Protein AF-A0A975KCA7-F1 (afdb_monomer_lite)

pLDDT: mean 77.38, std 6.98, range [54.72, 87.69]

Radius of gyration: 17.12 Å; chains: 1; bounding box: 36×36×51 Å

Foldseek 3Di:
DQDPVNCVVVVVVVVLVVLVVCLVPDPDDPVVSVVSLVCSQQVVLCVLQVVLVVCVVDPCSVVSNVVSVVSNVVSVVVVVVVVVVVVVVVVVVVD

Structure (mmCIF, N/CA/C/O backbone):
data_AF-A0A975KCA7-F1
#
_entry.id   AF-A0A975KCA7-F1
#
loop_
_atom_site.group_PDB
_atom_site.id
_atom_site.type_symbol
_atom_site.label_atom_id
_atom_site.label_alt_id
_atom_site.label_comp_id
_atom_site.label_asym_id
_atom_site.label_entity_id
_atom_site.label_seq_id
_atom_site.pdbx_PDB_ins_code
_atom_site.Cartn_x
_atom_site.Cartn_y
_atom_site.Cartn_z
_atom_site.occupancy
_atom_site.B_iso_or_equiv
_atom_site.auth_seq_id
_atom_site.auth_comp_id
_atom_site.auth_asym_id
_atom_site.auth_atom_id
_atom_site.pdbx_PDB_model_num
ATOM 1 N N . MET A 1 1 ? 14.393 28.787 -4.207 1.00 54.72 1 MET A N 1
ATOM 2 C CA . MET A 1 1 ? 13.007 28.630 -4.705 1.00 54.72 1 MET A CA 1
ATOM 3 C C . MET A 1 1 ? 12.804 27.157 -5.009 1.00 54.72 1 MET A C 1
ATOM 5 O O . MET A 1 1 ? 13.575 26.609 -5.784 1.00 54.72 1 MET A O 1
ATOM 9 N N . MET A 1 2 ? 11.875 26.494 -4.322 1.00 61.31 2 MET A N 1
ATOM 10 C CA . MET A 1 2 ? 11.619 25.063 -4.514 1.00 61.31 2 MET A CA 1
ATOM 11 C C . MET A 1 2 ? 10.963 24.876 -5.888 1.00 61.31 2 MET A C 1
ATOM 13 O O . MET A 1 2 ? 9.953 25.517 -6.173 1.00 61.31 2 MET A O 1
ATOM 17 N N . SER A 1 3 ? 11.568 24.074 -6.764 1.00 78.25 3 SER A N 1
ATOM 18 C CA . SER A 1 3 ? 11.011 23.792 -8.089 1.00 78.25 3 SER A CA 1
ATOM 19 C C . SER A 1 3 ? 9.660 23.084 -7.957 1.00 78.25 3 SER A C 1
ATOM 21 O O . SER A 1 3 ? 9.440 22.329 -7.010 1.00 78.25 3 SER A O 1
ATOM 23 N N . LEU A 1 4 ? 8.757 23.285 -8.924 1.00 70.81 4 LEU A N 1
ATOM 24 C CA . LEU A 1 4 ? 7.441 22.630 -8.944 1.00 70.81 4 LEU A CA 1
ATOM 25 C C . LEU A 1 4 ? 7.575 21.098 -8.807 1.00 70.81 4 LEU A C 1
ATOM 27 O O . LEU A 1 4 ? 6.841 20.469 -8.051 1.00 70.81 4 LEU A O 1
ATOM 31 N N . SER A 1 5 ? 8.596 20.519 -9.448 1.00 73.31 5 SER A N 1
ATOM 32 C CA . SER A 1 5 ? 8.967 19.104 -9.330 1.00 73.31 5 SER A CA 1
ATOM 33 C C . SER A 1 5 ? 9.401 18.681 -7.925 1.00 73.31 5 SER A C 1
ATOM 35 O O . SER A 1 5 ? 9.154 17.545 -7.536 1.00 73.31 5 SER A O 1
ATOM 37 N N . GLY A 1 6 ? 10.006 19.578 -7.145 1.00 79.06 6 GLY A N 1
ATOM 38 C CA . GLY A 1 6 ? 10.405 19.316 -5.764 1.00 79.06 6 GLY A CA 1
ATOM 39 C C . GLY A 1 6 ? 9.241 19.361 -4.776 1.00 79.06 6 GLY A C 1
ATOM 40 O O . GLY A 1 6 ? 9.325 18.739 -3.724 1.00 79.06 6 GLY A O 1
ATOM 41 N N . VAL A 1 7 ? 8.147 20.055 -5.105 1.00 85.50 7 VAL A N 1
ATOM 42 C CA . VAL A 1 7 ? 6.961 20.190 -4.236 1.00 85.50 7 VAL A CA 1
ATOM 43 C C . VAL A 1 7 ? 5.958 19.050 -4.448 1.00 85.50 7 VAL A C 1
ATOM 45 O O . VAL A 1 7 ? 5.289 18.633 -3.502 1.00 85.50 7 VAL A O 1
ATOM 48 N N . ILE A 1 8 ? 5.879 18.496 -5.663 1.00 82.69 8 ILE A N 1
ATOM 49 C CA . ILE A 1 8 ? 4.942 17.414 -6.016 1.00 82.69 8 ILE A CA 1
ATOM 50 C C . ILE A 1 8 ? 5.048 16.187 -5.084 1.00 82.69 8 ILE A C 1
ATOM 52 O O . ILE A 1 8 ? 4.003 15.741 -4.606 1.00 82.69 8 ILE A O 1
ATOM 56 N N . PRO A 1 9 ? 6.243 15.653 -4.749 1.00 81.00 9 PRO A N 1
ATOM 57 C CA . PRO A 1 9 ? 6.358 14.506 -3.846 1.00 81.00 9 PRO A CA 1
ATOM 58 C C . PRO A 1 9 ? 5.804 14.796 -2.448 1.00 81.00 9 PRO A C 1
ATOM 60 O O . PRO A 1 9 ? 5.142 13.948 -1.853 1.00 81.00 9 PRO A O 1
ATOM 63 N N . TRP A 1 10 ? 6.021 16.012 -1.940 1.00 79.44 10 TRP A N 1
ATOM 64 C CA . TRP A 1 10 ? 5.513 16.434 -0.636 1.00 79.44 10 TRP A CA 1
ATOM 65 C C . TRP A 1 10 ? 3.995 16.562 -0.628 1.00 79.44 10 TRP A C 1
ATOM 67 O O . TRP A 1 10 ? 3.351 16.096 0.309 1.00 79.44 10 TRP A O 1
ATOM 77 N N . LEU A 1 11 ? 3.411 17.128 -1.688 1.00 84.31 11 LEU A N 1
ATOM 78 C CA . LEU A 1 11 ? 1.957 17.185 -1.851 1.00 84.31 11 LEU A CA 1
ATOM 79 C C . LEU A 1 11 ? 1.348 15.785 -1.965 1.00 84.31 11 LEU A C 1
ATOM 81 O O . LEU A 1 11 ? 0.319 15.514 -1.349 1.00 84.31 11 LEU A O 1
ATOM 85 N N . TYR A 1 12 ? 2.002 14.884 -2.699 1.00 76.12 12 TYR A N 1
ATOM 86 C CA . TYR A 1 12 ? 1.579 13.492 -2.831 1.00 76.12 12 TYR A CA 1
ATOM 87 C C . TYR A 1 12 ? 1.594 12.765 -1.476 1.00 76.12 12 TYR A C 1
ATOM 89 O O . TYR A 1 12 ? 0.608 12.129 -1.101 1.00 76.12 12 TYR A O 1
ATOM 97 N N . MET A 1 13 ? 2.667 12.925 -0.694 1.00 77.88 13 MET A N 1
ATOM 98 C CA . MET A 1 13 ? 2.765 12.380 0.666 1.00 77.88 13 MET A CA 1
ATOM 99 C C . MET A 1 13 ? 1.718 12.984 1.607 1.00 77.88 13 MET A C 1
ATOM 101 O O . MET A 1 13 ? 1.037 12.247 2.321 1.00 77.88 13 MET A O 1
ATOM 105 N N . ALA A 1 14 ? 1.530 14.306 1.578 1.00 79.81 14 ALA A N 1
ATOM 106 C CA . ALA A 1 14 ? 0.526 14.987 2.392 1.00 79.81 14 ALA A CA 1
ATOM 107 C C . ALA A 1 14 ? -0.893 14.495 2.070 1.00 79.81 14 ALA A C 1
ATOM 109 O O . ALA A 1 14 ? -1.664 14.212 2.986 1.00 79.81 14 ALA A O 1
ATOM 110 N N . ALA A 1 15 ? -1.224 14.314 0.788 1.00 78.50 15 ALA A N 1
ATOM 111 C CA . ALA A 1 15 ? -2.509 13.766 0.369 1.00 78.50 15 ALA A CA 1
ATOM 112 C C . ALA A 1 15 ? -2.725 12.346 0.917 1.00 78.50 15 ALA A C 1
ATOM 114 O O . ALA A 1 15 ? -3.778 12.070 1.491 1.00 78.50 15 ALA A O 1
ATOM 115 N N . TYR A 1 16 ? -1.719 11.469 0.825 1.00 74.94 16 TYR A N 1
ATOM 116 C CA . TYR A 1 16 ? -1.793 10.115 1.388 1.00 74.94 16 TYR A CA 1
ATOM 117 C C . TYR A 1 16 ? -1.994 10.118 2.909 1.00 74.94 16 TYR A C 1
ATOM 119 O O . TYR A 1 16 ? -2.820 9.358 3.419 1.00 74.94 16 TYR A O 1
ATOM 127 N N . ILE A 1 17 ? -1.309 11.006 3.635 1.00 76.81 17 ILE A N 1
ATOM 128 C CA . ILE A 1 17 ? -1.472 11.163 5.088 1.00 76.81 17 ILE A CA 1
ATOM 129 C C . ILE A 1 17 ? -2.886 11.646 5.427 1.00 76.81 17 ILE A C 1
ATOM 131 O O . ILE A 1 17 ? -3.539 11.073 6.300 1.00 76.81 17 ILE A O 1
ATOM 135 N N . ILE A 1 18 ? -3.391 12.659 4.716 1.00 78.00 18 ILE A N 1
ATOM 136 C CA . ILE A 1 18 ? -4.742 13.199 4.923 1.00 78.00 18 ILE A CA 1
ATOM 137 C C . ILE A 1 18 ? -5.796 12.119 4.656 1.00 78.00 18 ILE A C 1
ATOM 139 O O . ILE A 1 18 ? -6.731 11.972 5.446 1.00 78.00 18 ILE A O 1
ATOM 143 N N . ILE A 1 19 ? -5.637 11.330 3.588 1.00 71.25 19 ILE A N 1
ATOM 144 C CA . ILE A 1 19 ? -6.543 10.228 3.234 1.00 71.25 19 ILE A CA 1
ATOM 145 C C . ILE A 1 19 ? -6.509 9.133 4.309 1.00 71.25 19 ILE A C 1
ATOM 147 O O . ILE A 1 19 ? -7.568 8.713 4.784 1.00 71.25 19 ILE A O 1
ATOM 151 N N . GLY A 1 20 ? -5.318 8.717 4.751 1.00 66.62 20 GLY A N 1
ATOM 152 C CA . GLY A 1 20 ? -5.147 7.717 5.810 1.00 66.62 20 GLY A CA 1
ATOM 153 C C . GLY A 1 20 ? -5.732 8.166 7.154 1.00 66.62 20 GLY A C 1
ATOM 154 O O . GLY A 1 20 ? -6.420 7.400 7.833 1.00 66.62 20 GLY A O 1
ATOM 155 N N . TRP A 1 21 ? -5.554 9.440 7.509 1.00 68.25 21 TRP A N 1
ATOM 156 C CA . TRP A 1 21 ? -6.163 10.045 8.695 1.00 68.25 21 TRP A CA 1
ATOM 157 C C . TRP A 1 21 ? -7.693 10.073 8.593 1.00 68.25 21 TRP A C 1
ATOM 159 O O . TRP A 1 21 ? -8.390 9.641 9.519 1.00 68.25 21 TRP A O 1
ATOM 169 N N . ARG A 1 22 ? -8.240 10.557 7.467 1.00 64.69 22 ARG A N 1
ATOM 170 C CA . ARG A 1 22 ? -9.693 10.609 7.199 1.00 64.69 22 ARG A CA 1
ATOM 171 C C . ARG A 1 22 ? -10.323 9.226 7.305 1.00 64.69 22 ARG A C 1
ATOM 173 O O . ARG A 1 22 ? -11.422 9.101 7.848 1.00 64.69 22 ARG A O 1
ATOM 180 N N . LEU A 1 23 ? -9.608 8.202 6.850 1.00 62.78 23 LEU A N 1
ATOM 181 C CA . LEU A 1 23 ? -10.024 6.813 6.966 1.00 62.78 23 LEU A CA 1
ATOM 182 C C . LEU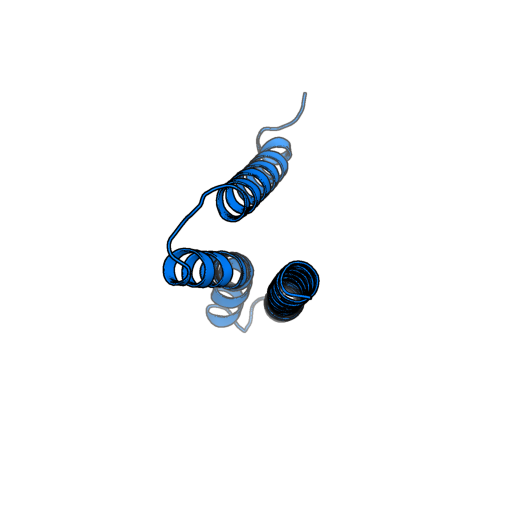 A 1 23 ? -10.156 6.348 8.408 1.00 62.78 23 LEU A C 1
ATOM 184 O O . LEU A 1 23 ? -11.110 5.649 8.738 1.00 62.78 23 LEU A O 1
ATOM 188 N N . TYR A 1 24 ? -9.241 6.748 9.285 1.00 62.59 24 TYR A N 1
ATOM 189 C CA . TYR A 1 24 ? -9.259 6.294 10.671 1.00 62.59 24 TYR A CA 1
ATOM 190 C C . TYR A 1 24 ? -10.300 7.035 11.522 1.00 62.59 24 TYR A C 1
ATOM 192 O O . TYR A 1 24 ? -11.008 6.401 12.313 1.00 62.59 24 TYR A O 1
ATOM 200 N N . VAL A 1 25 ? -10.442 8.351 11.321 1.00 63.97 25 VAL A N 1
ATOM 201 C CA . VAL A 1 25 ? -11.298 9.233 12.137 1.00 63.97 25 VAL A CA 1
ATOM 202 C C . VAL A 1 25 ? -12.784 9.114 11.799 1.00 63.97 25 VAL A C 1
ATOM 204 O O . VAL A 1 25 ? -13.627 9.241 12.688 1.00 63.97 25 VAL A O 1
ATOM 207 N N . ILE A 1 26 ? -13.143 8.817 10.549 1.00 65.56 26 ILE A N 1
ATOM 208 C CA . ILE A 1 26 ? -14.554 8.742 10.156 1.00 65.56 26 ILE A CA 1
ATOM 209 C C . ILE A 1 26 ? -15.147 7.376 10.495 1.00 65.56 26 ILE A C 1
ATOM 211 O O . ILE A 1 26 ? -14.596 6.318 10.171 1.00 65.56 26 ILE A O 1
ATOM 215 N N . LYS A 1 27 ? -16.319 7.396 11.143 1.00 64.50 27 LYS A N 1
ATOM 216 C CA . LYS A 1 27 ? -17.150 6.212 11.401 1.00 64.50 27 LYS A CA 1
ATOM 217 C C . LYS A 1 27 ? -17.806 5.733 10.099 1.00 64.50 27 LYS A C 1
ATOM 219 O O . LYS A 1 27 ? -19.002 5.890 9.898 1.00 64.50 27 LYS A O 1
ATOM 224 N N . TRP A 1 28 ? -17.011 5.182 9.192 1.00 65.81 28 TRP A N 1
ATOM 225 C CA . TRP A 1 28 ? -17.507 4.483 8.008 1.00 65.81 28 TRP A CA 1
ATOM 226 C C . TRP A 1 28 ? -17.945 3.053 8.333 1.00 65.81 28 TRP A C 1
ATOM 228 O O . TRP A 1 28 ? -17.462 2.441 9.291 1.00 65.81 28 TRP A O 1
ATOM 238 N N . HIS A 1 29 ? -18.833 2.507 7.493 1.00 72.06 29 HIS A N 1
ATOM 239 C CA . HIS A 1 29 ? -19.126 1.075 7.472 1.00 72.06 29 HIS A CA 1
ATOM 240 C C . HIS A 1 29 ? -17.821 0.280 7.342 1.00 72.06 29 HIS A C 1
ATOM 242 O O . HIS A 1 29 ? -16.941 0.634 6.553 1.00 72.06 29 HIS A O 1
ATOM 248 N N . ARG A 1 30 ? -17.699 -0.819 8.101 1.00 70.88 30 ARG A N 1
ATOM 249 C CA . ARG A 1 30 ? -16.482 -1.654 8.142 1.00 70.88 30 ARG A CA 1
ATOM 250 C C . ARG A 1 30 ? -15.995 -2.070 6.750 1.00 70.88 30 ARG A C 1
ATOM 252 O O . ARG A 1 30 ? -14.794 -2.041 6.516 1.00 70.88 30 ARG A O 1
ATOM 259 N N . GLY A 1 31 ? -16.910 -2.383 5.828 1.00 71.94 31 GLY A N 1
ATOM 260 C CA . GLY A 1 31 ? -16.565 -2.729 4.445 1.00 71.94 31 GLY A CA 1
ATOM 261 C C . GLY A 1 31 ? -15.845 -1.599 3.704 1.00 71.94 31 GLY A C 1
ATOM 262 O O . GLY A 1 31 ? -14.803 -1.828 3.100 1.00 71.94 31 GLY A O 1
ATOM 263 N N . LEU A 1 32 ? -16.323 -0.360 3.836 1.00 73.12 3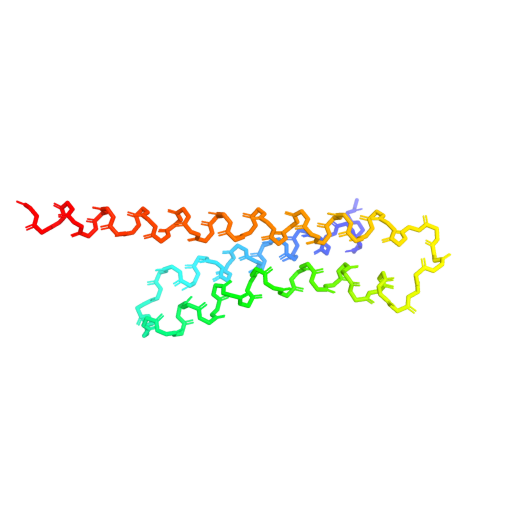2 LEU A N 1
ATOM 264 C CA . LEU A 1 32 ? -15.727 0.805 3.178 1.00 73.12 32 LEU A CA 1
ATOM 265 C C . LEU A 1 32 ? -14.314 1.110 3.708 1.00 73.12 32 LEU A C 1
ATOM 267 O O . LEU A 1 32 ? -13.453 1.523 2.938 1.00 73.12 32 LEU A O 1
ATOM 271 N N . LYS A 1 33 ? -14.045 0.838 4.995 1.00 72.88 33 LYS A N 1
ATOM 272 C CA . LYS A 1 33 ? -12.696 0.903 5.597 1.00 72.88 33 LYS A CA 1
ATOM 273 C C . LYS A 1 33 ? -11.739 -0.164 5.058 1.00 72.88 33 LYS A C 1
ATOM 275 O O . LYS A 1 33 ? -10.555 0.106 4.896 1.00 72.88 33 LYS A O 1
ATOM 280 N N . ILE A 1 34 ? -12.241 -1.367 4.786 1.00 74.44 34 ILE A N 1
ATOM 281 C CA . ILE A 1 34 ? -11.427 -2.456 4.228 1.00 74.44 34 ILE A CA 1
ATOM 282 C C . ILE A 1 34 ? -11.099 -2.168 2.760 1.00 74.44 34 ILE A C 1
ATOM 284 O O . ILE A 1 34 ? -9.938 -2.253 2.374 1.00 74.44 34 ILE A O 1
ATOM 288 N N . VAL A 1 35 ? -12.094 -1.769 1.960 1.00 79.62 35 VAL A N 1
ATOM 289 C CA . VAL A 1 35 ? -11.922 -1.466 0.525 1.00 79.62 35 VAL A CA 1
ATOM 290 C C . VAL A 1 35 ? -10.913 -0.341 0.306 1.00 79.62 35 VAL A C 1
ATOM 292 O O . VAL A 1 35 ? -10.043 -0.432 -0.551 1.00 79.62 35 VAL A O 1
ATOM 295 N N . SER A 1 36 ? -11.001 0.712 1.106 1.00 73.19 36 SER A N 1
ATOM 296 C CA . SER A 1 36 ? -10.077 1.848 1.048 1.00 73.19 36 SER A CA 1
ATOM 297 C C . SER A 1 36 ? -8.667 1.501 1.528 1.00 73.19 36 SER A C 1
ATOM 299 O O . SER A 1 36 ? -7.701 1.911 0.891 1.00 73.19 36 SER A O 1
ATOM 301 N N . GLY A 1 37 ? -8.535 0.699 2.590 1.00 75.25 37 GLY A N 1
ATOM 302 C CA . GLY A 1 37 ? -7.247 0.140 2.999 1.00 75.25 37 GLY A CA 1
ATOM 303 C C . GLY A 1 37 ? -6.605 -0.669 1.871 1.00 75.25 37 G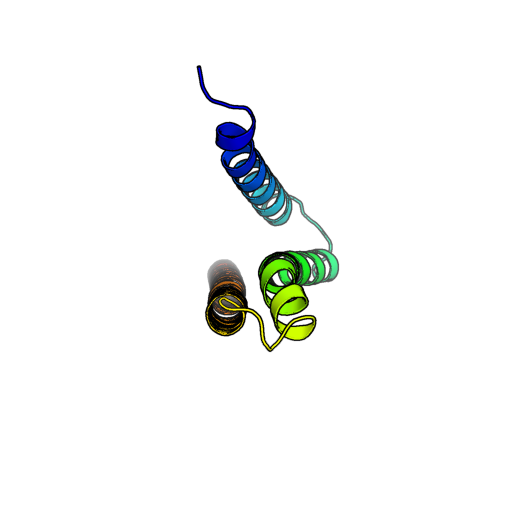LY A C 1
ATOM 304 O O . GLY A 1 37 ? -5.461 -0.414 1.500 1.00 75.25 37 GLY A O 1
ATOM 305 N N . ALA A 1 38 ? -7.368 -1.579 1.260 1.00 78.69 38 ALA A N 1
ATOM 306 C CA . ALA A 1 38 ? -6.914 -2.365 0.118 1.00 78.69 38 ALA A CA 1
ATOM 307 C C . ALA A 1 38 ? -6.503 -1.473 -1.064 1.00 78.69 38 ALA A C 1
ATOM 309 O O . ALA A 1 38 ? -5.429 -1.666 -1.627 1.00 78.69 38 ALA A O 1
ATOM 310 N N . ALA A 1 39 ? -7.298 -0.451 -1.396 1.00 81.12 39 ALA A N 1
ATOM 311 C CA . ALA A 1 39 ? -6.972 0.500 -2.454 1.00 81.12 39 ALA A CA 1
ATOM 312 C C . ALA A 1 39 ? -5.656 1.251 -2.184 1.00 81.12 39 ALA A C 1
ATOM 314 O O . ALA A 1 39 ? -4.853 1.401 -3.102 1.00 81.12 39 ALA A O 1
ATOM 315 N N . MET A 1 40 ? -5.389 1.668 -0.940 1.00 75.31 40 MET A N 1
ATOM 316 C CA . MET A 1 40 ? -4.131 2.339 -0.576 1.00 75.31 40 MET A CA 1
ATOM 317 C C . MET A 1 40 ? -2.912 1.417 -0.632 1.00 75.31 40 MET A C 1
ATOM 319 O O . MET A 1 40 ? -1.812 1.902 -0.878 1.00 75.31 40 MET A O 1
ATOM 323 N N . VAL A 1 41 ? -3.083 0.114 -0.409 1.00 80.81 41 VAL A N 1
ATOM 324 C CA . VAL A 1 41 ? -1.985 -0.858 -0.523 1.00 80.81 41 VAL A CA 1
ATOM 325 C C . VAL A 1 41 ? -1.761 -1.292 -1.964 1.00 80.81 41 VAL A C 1
ATOM 327 O O . VAL A 1 41 ? -0.630 -1.576 -2.324 1.00 80.81 41 VAL A O 1
ATOM 330 N N . LEU A 1 42 ? -2.798 -1.309 -2.801 1.00 80.44 42 LEU A N 1
ATOM 331 C CA . LEU A 1 42 ? -2.700 -1.764 -4.189 1.00 80.44 42 LEU A CA 1
ATOM 332 C C . LEU A 1 42 ? -2.305 -0.654 -5.168 1.00 80.44 42 LEU A C 1
ATOM 334 O O . LEU A 1 42 ? -1.462 -0.879 -6.034 1.00 80.44 42 LEU A O 1
ATOM 338 N N . ALA A 1 43 ? -2.900 0.535 -5.056 1.00 80.44 43 ALA A N 1
ATOM 339 C CA . ALA A 1 43 ? -2.734 1.596 -6.049 1.00 80.44 43 ALA A CA 1
ATOM 340 C C . ALA A 1 43 ? -1.278 2.085 -6.210 1.00 80.44 43 ALA A C 1
ATOM 342 O O . ALA A 1 43 ? -0.806 2.109 -7.347 1.00 80.44 43 ALA A O 1
ATOM 343 N N . PRO A 1 44 ? -0.532 2.438 -5.140 1.00 79.94 44 PRO A N 1
ATOM 344 C CA . PRO A 1 44 ? 0.848 2.887 -5.291 1.00 79.94 44 PRO A CA 1
ATOM 345 C C . PRO A 1 44 ? 1.785 1.836 -5.906 1.00 79.94 44 PRO A C 1
ATOM 347 O O . PRO A 1 44 ? 2.453 2.176 -6.879 1.00 79.94 44 PRO A O 1
ATOM 350 N N . PRO A 1 45 ? 1.843 0.571 -5.446 1.00 79.56 45 PRO A N 1
ATOM 351 C CA . PRO A 1 45 ? 2.726 -0.413 -6.068 1.00 79.56 45 PRO A CA 1
ATOM 352 C C . PRO A 1 45 ? 2.331 -0.760 -7.502 1.00 79.56 45 PRO A C 1
ATOM 354 O O . PRO A 1 45 ? 3.217 -1.008 -8.318 1.00 79.56 45 PRO A O 1
ATOM 357 N N . LEU A 1 46 ? 1.043 -0.704 -7.861 1.00 81.50 46 LEU A N 1
ATOM 358 C CA . LEU A 1 46 ? 0.612 -0.871 -9.253 1.00 81.50 46 LEU A CA 1
ATOM 359 C C . LEU A 1 46 ? 1.250 0.162 -10.192 1.00 81.50 46 LEU A C 1
ATOM 361 O O . LEU A 1 46 ? 1.560 -0.192 -11.328 1.00 81.50 46 LEU A O 1
ATOM 365 N N . LEU A 1 47 ? 1.523 1.389 -9.728 1.00 82.25 47 LEU A N 1
ATOM 366 C CA . LEU A 1 47 ? 2.226 2.404 -10.528 1.00 82.25 47 LEU A CA 1
ATOM 367 C C . LEU A 1 47 ? 3.664 1.998 -10.876 1.00 82.25 47 LEU A C 1
ATOM 369 O O . LEU A 1 47 ? 4.184 2.456 -11.889 1.00 82.25 47 LEU A O 1
ATOM 373 N N . PHE A 1 48 ? 4.287 1.129 -10.078 1.00 79.81 48 PHE A N 1
ATOM 374 C CA . PHE A 1 48 ? 5.637 0.618 -10.324 1.00 79.81 48 PHE A CA 1
ATOM 375 C C . PHE A 1 48 ? 5.615 -0.717 -11.083 1.00 79.81 48 PHE A C 1
ATOM 377 O O . PHE A 1 48 ? 6.412 -0.920 -11.995 1.00 79.81 48 PHE A O 1
ATOM 384 N N . VAL A 1 49 ? 4.667 -1.608 -10.778 1.00 78.81 49 VAL A N 1
ATOM 385 C CA . VAL A 1 49 ? 4.585 -2.944 -11.397 1.00 78.81 49 VAL A CA 1
ATOM 386 C C . VAL A 1 49 ? 4.068 -2.892 -12.842 1.00 78.81 49 VAL A C 1
ATOM 388 O O . VAL A 1 49 ? 4.607 -3.579 -13.706 1.00 78.81 49 VAL A O 1
ATOM 391 N N . LEU A 1 50 ? 3.056 -2.069 -13.150 1.00 81.81 50 LEU A N 1
ATOM 392 C CA . LEU A 1 50 ? 2.488 -1.955 -14.506 1.00 81.81 50 LEU A CA 1
ATOM 393 C C . LEU A 1 50 ? 3.508 -1.565 -15.592 1.00 81.81 50 LEU A C 1
ATOM 395 O O . LEU A 1 50 ? 3.536 -2.230 -16.630 1.00 81.81 50 LEU A O 1
ATOM 399 N N . PRO A 1 51 ? 4.334 -0.515 -15.418 1.00 79.00 51 PRO A N 1
ATOM 400 C CA . PRO A 1 51 ? 5.345 -0.170 -16.415 1.00 79.00 51 PRO A CA 1
ATOM 401 C C . PRO A 1 51 ? 6.426 -1.249 -16.557 1.00 79.00 51 PRO A C 1
ATOM 403 O O . PRO A 1 51 ? 6.863 -1.494 -17.681 1.00 79.00 51 PRO A O 1
ATOM 406 N N . ALA A 1 52 ? 6.797 -1.936 -15.468 1.00 79.38 52 ALA A N 1
ATOM 407 C CA . ALA A 1 52 ? 7.728 -3.066 -15.517 1.00 79.38 52 ALA A CA 1
ATOM 408 C C . ALA A 1 52 ? 7.161 -4.250 -16.319 1.00 79.38 52 ALA A C 1
ATOM 410 O O . ALA A 1 52 ? 7.862 -4.826 -17.144 1.00 79.38 52 ALA A O 1
ATOM 411 N N . LEU A 1 53 ? 5.872 -4.569 -16.147 1.00 82.62 53 LEU A N 1
ATOM 412 C CA . LEU A 1 53 ? 5.192 -5.618 -16.918 1.00 82.62 53 LEU A CA 1
ATOM 413 C C . LEU A 1 53 ? 4.994 -5.245 -18.393 1.00 82.62 53 LEU A C 1
ATOM 415 O O . LEU A 1 53 ? 5.038 -6.118 -19.254 1.00 82.62 53 LEU A O 1
ATOM 419 N N . ARG A 1 54 ? 4.761 -3.961 -18.699 1.00 85.56 54 ARG A N 1
ATOM 420 C CA . ARG A 1 54 ? 4.594 -3.490 -20.085 1.00 85.56 54 ARG A CA 1
ATOM 421 C C . ARG A 1 54 ? 5.902 -3.440 -20.867 1.00 85.56 54 ARG A C 1
ATOM 423 O O . ARG A 1 54 ? 5.869 -3.646 -22.073 1.00 85.56 54 ARG A O 1
ATOM 430 N N . ASN A 1 55 ? 7.023 -3.158 -20.209 1.00 83.06 55 ASN A N 1
ATOM 431 C CA . ASN A 1 55 ? 8.340 -3.083 -20.841 1.00 83.06 55 ASN A CA 1
ATOM 432 C C . ASN A 1 55 ? 9.352 -3.951 -20.078 1.00 83.06 55 ASN A C 1
ATOM 434 O O . ASN A 1 55 ? 10.256 -3.413 -19.433 1.00 83.06 55 ASN A O 1
ATOM 438 N N . PRO A 1 56 ? 9.231 -5.289 -20.159 1.00 73.25 56 PRO A N 1
ATOM 439 C CA . PRO A 1 56 ? 10.058 -6.207 -19.377 1.00 73.25 56 PRO A CA 1
ATOM 440 C C . PRO A 1 56 ? 11.547 -6.159 -19.754 1.00 73.25 56 PRO A C 1
ATOM 442 O O . PRO A 1 56 ? 12.392 -6.487 -18.932 1.00 73.25 56 PRO A O 1
ATOM 445 N N . ALA A 1 57 ? 11.883 -5.707 -20.968 1.00 76.19 57 ALA A N 1
ATOM 446 C CA . ALA A 1 57 ? 13.265 -5.516 -21.422 1.00 76.19 57 ALA A CA 1
ATOM 447 C C . ALA A 1 57 ? 13.864 -4.142 -21.045 1.00 76.19 57 ALA A C 1
ATOM 449 O O . ALA A 1 57 ? 14.968 -3.811 -21.471 1.00 76.19 57 ALA A O 1
ATOM 450 N N . GLY A 1 58 ? 13.137 -3.302 -20.299 1.00 76.44 58 GLY A N 1
ATOM 451 C CA . GLY A 1 58 ? 13.631 -1.992 -19.880 1.00 76.44 58 GLY A CA 1
ATOM 452 C C . GLY A 1 58 ? 14.727 -2.096 -18.815 1.00 76.44 58 GLY A C 1
ATOM 453 O O . GLY A 1 58 ? 14.604 -2.878 -17.878 1.00 76.44 58 GLY A O 1
ATOM 454 N N . ASN A 1 59 ? 15.750 -1.237 -18.895 1.00 77.56 59 ASN A N 1
ATOM 455 C CA . ASN A 1 59 ? 16.915 -1.234 -17.987 1.00 77.56 59 ASN A CA 1
ATOM 456 C C . ASN A 1 59 ? 16.584 -1.179 -16.481 1.00 77.56 59 ASN A C 1
ATOM 458 O O . ASN A 1 59 ? 17.418 -1.542 -15.660 1.00 77.56 59 ASN A O 1
ATOM 462 N N . PHE A 1 60 ? 15.388 -0.716 -16.108 1.00 79.50 60 PHE A N 1
ATOM 463 C CA . PHE A 1 60 ? 14.945 -0.600 -14.715 1.00 79.50 60 PHE A CA 1
ATOM 464 C C . PHE A 1 60 ? 13.771 -1.523 -14.366 1.00 79.50 60 PHE A C 1
ATOM 466 O O . PHE A 1 60 ? 13.226 -1.407 -13.272 1.00 79.50 60 PHE A O 1
ATOM 473 N N . ALA A 1 61 ? 13.353 -2.417 -15.267 1.00 80.88 61 ALA A N 1
ATOM 474 C CA . ALA A 1 61 ? 12.168 -3.253 -15.070 1.00 80.88 61 ALA A CA 1
ATOM 475 C C . ALA A 1 61 ? 12.258 -4.085 -13.780 1.00 80.88 61 ALA A C 1
ATOM 477 O O . ALA A 1 61 ? 11.302 -4.110 -13.008 1.00 80.88 61 ALA A O 1
ATOM 478 N N . ASP A 1 62 ? 13.428 -4.664 -13.500 1.00 83.75 62 ASP A N 1
ATOM 479 C CA . ASP A 1 62 ? 13.668 -5.453 -12.287 1.00 83.75 62 ASP A CA 1
ATOM 480 C C . ASP A 1 62 ? 13.604 -4.592 -11.012 1.00 83.75 62 ASP A C 1
ATOM 482 O O . ASP A 1 62 ? 12.937 -4.938 -10.038 1.00 83.75 62 ASP A O 1
ATOM 486 N N . LEU A 1 63 ? 14.190 -3.389 -11.051 1.00 86.00 63 LEU A N 1
ATOM 487 C CA . LEU A 1 63 ? 14.146 -2.440 -9.936 1.00 86.00 63 LEU A CA 1
ATOM 488 C C . LEU A 1 63 ? 12.713 -1.961 -9.650 1.00 86.00 63 LEU A C 1
ATOM 490 O O . LEU A 1 63 ? 12.293 -1.892 -8.492 1.00 86.00 63 LEU A O 1
ATOM 494 N N . LEU A 1 64 ? 11.943 -1.641 -10.694 1.00 84.56 64 LEU A N 1
ATOM 495 C CA . LEU A 1 64 ? 10.539 -1.248 -10.568 1.00 84.56 64 LEU A CA 1
ATOM 496 C C . LEU A 1 64 ? 9.686 -2.400 -10.023 1.00 84.56 64 LEU A C 1
ATOM 498 O O . LEU A 1 64 ? 8.828 -2.175 -9.165 1.00 84.56 64 LEU A O 1
ATOM 502 N N . MET A 1 65 ? 9.945 -3.626 -10.477 1.00 84.88 65 MET A N 1
ATOM 503 C CA . MET A 1 65 ? 9.229 -4.815 -10.027 1.00 84.88 65 MET A CA 1
ATOM 504 C C . MET A 1 65 ? 9.541 -5.126 -8.556 1.00 84.88 65 MET A C 1
ATOM 506 O O . MET A 1 65 ? 8.610 -5.261 -7.759 1.00 84.88 65 MET A O 1
ATOM 510 N N . ALA A 1 66 ? 10.816 -5.120 -8.157 1.00 85.88 66 ALA A N 1
ATOM 511 C CA . ALA A 1 66 ? 11.239 -5.296 -6.767 1.00 85.88 66 ALA A CA 1
ATOM 512 C C . ALA A 1 66 ? 10.655 -4.215 -5.841 1.00 85.88 66 ALA A C 1
ATOM 514 O O . ALA A 1 66 ? 10.162 -4.521 -4.753 1.00 85.88 66 ALA A O 1
ATOM 515 N N . THR A 1 67 ? 10.636 -2.956 -6.291 1.00 85.50 67 THR A N 1
ATOM 516 C CA . THR A 1 67 ? 10.078 -1.832 -5.521 1.00 85.50 67 THR A CA 1
ATOM 517 C C . THR A 1 67 ? 8.568 -1.978 -5.336 1.00 85.50 67 THR A C 1
ATOM 519 O O . THR A 1 67 ? 8.063 -1.840 -4.221 1.00 85.50 67 THR A O 1
ATOM 522 N N . GLY A 1 68 ? 7.840 -2.308 -6.406 1.00 85.06 68 GLY A N 1
ATOM 523 C CA . GLY A 1 68 ? 6.397 -2.531 -6.348 1.00 85.06 68 GLY A CA 1
ATOM 524 C C . GLY A 1 68 ? 6.015 -3.707 -5.445 1.00 85.06 68 GLY A C 1
ATOM 525 O O . GLY A 1 68 ? 5.112 -3.584 -4.617 1.00 85.06 68 GLY A O 1
ATOM 526 N N . 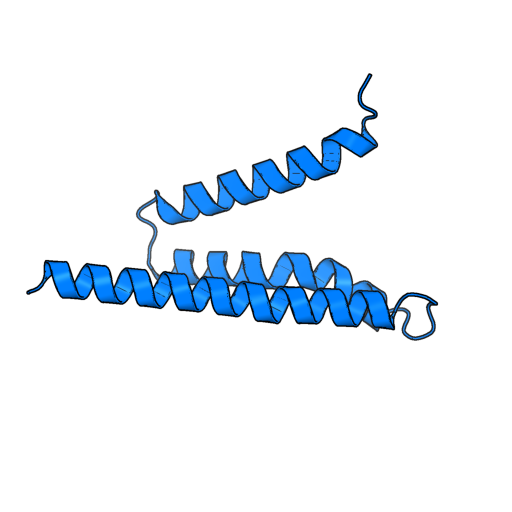ILE A 1 69 ? 6.740 -4.826 -5.530 1.00 86.44 69 ILE A N 1
ATOM 527 C CA . ILE A 1 69 ? 6.519 -5.988 -4.655 1.00 86.44 69 ILE A CA 1
ATOM 528 C C . ILE A 1 69 ? 6.844 -5.637 -3.199 1.00 86.44 69 ILE A C 1
ATOM 530 O O . ILE A 1 69 ? 6.049 -5.934 -2.307 1.00 86.44 69 ILE A O 1
ATOM 534 N N . GLY A 1 70 ? 7.965 -4.957 -2.944 1.00 85.75 70 GLY A N 1
ATOM 535 C CA . GLY A 1 70 ? 8.348 -4.530 -1.597 1.00 85.75 70 GLY A CA 1
ATOM 536 C C . GLY A 1 70 ? 7.299 -3.621 -0.953 1.00 85.75 70 GLY A C 1
ATOM 537 O O . GLY A 1 70 ? 6.921 -3.827 0.203 1.00 85.75 70 GLY A O 1
ATOM 538 N N . MET A 1 71 ? 6.760 -2.666 -1.717 1.00 82.81 71 MET A N 1
ATOM 539 C CA . MET A 1 71 ? 5.668 -1.797 -1.271 1.00 82.81 71 MET A CA 1
ATOM 540 C C . MET A 1 71 ? 4.383 -2.579 -0.970 1.00 82.81 71 MET A C 1
ATOM 542 O O . MET A 1 71 ? 3.742 -2.294 0.042 1.00 82.81 71 MET A O 1
ATOM 546 N N . LEU A 1 72 ? 4.022 -3.580 -1.786 1.00 85.94 72 LEU A N 1
ATOM 547 C CA . LEU A 1 72 ? 2.874 -4.454 -1.506 1.00 85.94 72 LEU A CA 1
ATOM 548 C C . LEU A 1 72 ? 3.065 -5.203 -0.192 1.00 85.94 72 LEU A C 1
ATOM 550 O O . LEU A 1 72 ? 2.196 -5.139 0.676 1.00 85.94 72 LEU A O 1
ATOM 554 N N . VAL A 1 73 ? 4.200 -5.880 -0.019 1.00 87.69 73 VAL A N 1
ATOM 555 C CA . VAL A 1 73 ? 4.477 -6.677 1.184 1.00 87.69 73 VAL A CA 1
ATOM 556 C C . VAL A 1 73 ? 4.409 -5.796 2.431 1.00 87.69 73 VAL A C 1
ATOM 558 O O . VAL A 1 73 ? 3.648 -6.094 3.354 1.00 87.69 73 VAL A O 1
ATOM 561 N N . MET A 1 74 ? 5.120 -4.667 2.437 1.00 84.81 74 MET A N 1
ATOM 562 C CA . MET A 1 74 ? 5.145 -3.764 3.592 1.00 84.81 74 MET A CA 1
ATOM 563 C C . MET A 1 74 ? 3.786 -3.109 3.851 1.00 84.81 74 MET A C 1
ATOM 565 O O . MET A 1 74 ? 3.327 -3.086 4.992 1.00 84.81 74 MET A O 1
ATOM 569 N N . GLY A 1 75 ? 3.093 -2.645 2.807 1.00 80.38 75 GLY A N 1
ATOM 570 C CA . GLY A 1 75 ? 1.753 -2.070 2.934 1.00 80.38 75 GLY A CA 1
ATOM 571 C C . GLY A 1 75 ? 0.747 -3.065 3.520 1.00 80.38 75 GLY A C 1
ATOM 572 O O . GLY A 1 75 ? -0.043 -2.712 4.400 1.00 80.38 75 GLY A O 1
ATOM 573 N N . THR A 1 76 ? 0.821 -4.330 3.099 1.00 83.06 76 THR A N 1
ATOM 574 C CA . THR A 1 76 ? -0.050 -5.400 3.606 1.00 83.06 76 THR A CA 1
ATOM 575 C C . THR A 1 76 ? 0.238 -5.698 5.077 1.00 83.06 76 THR A C 1
ATOM 577 O O . THR A 1 76 ? -0.694 -5.796 5.879 1.00 83.06 76 THR A O 1
ATOM 580 N N . LEU A 1 77 ? 1.517 -5.767 5.465 1.00 84.94 77 LEU A N 1
ATOM 581 C CA . LEU A 1 77 ? 1.922 -5.942 6.863 1.00 84.94 77 LEU A CA 1
ATOM 582 C C . LEU A 1 77 ? 1.442 -4.781 7.744 1.00 84.94 77 LEU A C 1
ATOM 584 O O . LEU A 1 77 ? 0.912 -5.021 8.829 1.00 84.94 77 LEU A O 1
ATOM 588 N N . CYS A 1 78 ? 1.545 -3.535 7.272 1.00 80.06 78 CYS A N 1
ATOM 589 C CA . CYS A 1 78 ? 1.035 -2.367 7.994 1.00 80.06 78 CYS A CA 1
ATOM 590 C C . CYS A 1 78 ? -0.487 -2.428 8.201 1.00 80.06 78 CYS A C 1
ATOM 592 O O . CYS A 1 78 ? -0.968 -2.150 9.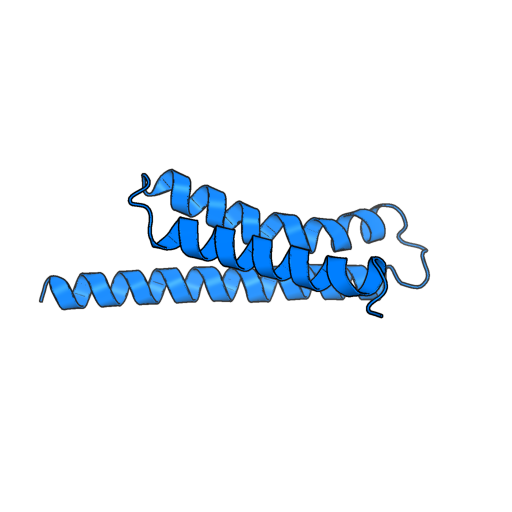303 1.00 80.06 78 CYS A O 1
ATOM 594 N N . LEU A 1 79 ? -1.250 -2.829 7.177 1.00 79.25 79 LEU A N 1
ATOM 595 C CA . LEU A 1 79 ? -2.700 -3.024 7.296 1.00 79.25 79 LEU A CA 1
ATOM 596 C C . LEU A 1 79 ? -3.054 -4.102 8.323 1.00 79.25 79 LEU A C 1
ATOM 598 O O . LEU A 1 79 ? -3.916 -3.878 9.178 1.00 79.25 79 LEU A O 1
ATOM 602 N N . LEU A 1 80 ? -2.388 -5.257 8.253 1.00 82.00 80 LEU A N 1
ATOM 603 C CA . LEU A 1 80 ? -2.609 -6.366 9.180 1.00 82.00 80 LEU A CA 1
ATOM 604 C C . LEU A 1 80 ? -2.251 -5.965 10.614 1.00 82.00 80 LEU A C 1
ATOM 606 O O . LEU A 1 80 ? -3.044 -6.198 11.525 1.00 82.00 80 LEU A O 1
ATOM 610 N N . GLY A 1 81 ? -1.120 -5.285 10.815 1.00 81.81 81 GLY A N 1
ATOM 611 C CA . GLY A 1 81 ? -0.718 -4.759 12.119 1.00 81.81 81 GLY A CA 1
ATOM 612 C C . GLY A 1 81 ? -1.750 -3.789 12.703 1.00 81.81 81 GLY A C 1
ATOM 613 O O . GLY A 1 81 ? -2.143 -3.927 13.863 1.00 81.81 81 GLY A O 1
ATOM 614 N N . GLY A 1 82 ? -2.271 -2.862 11.892 1.00 79.38 82 GLY A N 1
ATOM 615 C CA . GLY A 1 82 ? -3.339 -1.945 12.304 1.00 79.38 82 GLY A CA 1
ATOM 616 C C . GLY A 1 82 ? -4.646 -2.664 12.661 1.00 79.38 82 GLY A C 1
ATOM 617 O O . GLY A 1 82 ? -5.292 -2.322 13.656 1.00 79.38 82 GLY A O 1
ATOM 618 N N . ALA A 1 83 ? -5.017 -3.697 11.900 1.00 79.00 83 ALA A N 1
ATOM 619 C CA . ALA A 1 83 ? -6.196 -4.516 12.174 1.00 79.00 83 ALA A CA 1
ATOM 620 C C . ALA A 1 83 ? -6.055 -5.312 13.482 1.00 79.00 83 ALA A C 1
ATOM 622 O O . ALA A 1 83 ? -6.987 -5.328 14.292 1.00 79.00 83 ALA A O 1
ATOM 623 N N . VAL A 1 84 ? -4.886 -5.911 13.727 1.00 81.81 84 VAL A N 1
ATOM 624 C CA . VAL A 1 84 ? -4.572 -6.625 14.974 1.00 81.81 84 VAL A CA 1
ATOM 625 C C . VAL A 1 84 ? -4.603 -5.666 16.165 1.00 81.81 84 VAL A C 1
ATOM 627 O O . VAL A 1 84 ? -5.267 -5.954 17.161 1.00 81.81 84 VAL A O 1
ATOM 630 N N . ALA A 1 85 ? -3.980 -4.489 16.056 1.00 79.25 85 ALA A N 1
ATOM 631 C CA . ALA A 1 85 ? -3.997 -3.476 17.113 1.00 79.25 85 ALA A CA 1
ATOM 632 C C . ALA A 1 85 ? -5.426 -2.998 17.434 1.00 79.25 85 ALA A C 1
ATOM 634 O O . ALA A 1 85 ? -5.808 -2.881 18.602 1.00 79.25 85 ALA A O 1
ATOM 635 N N . ALA A 1 86 ? -6.254 -2.777 16.408 1.00 79.38 86 ALA A N 1
ATOM 636 C CA . ALA A 1 86 ? -7.662 -2.433 16.589 1.00 79.38 86 ALA A CA 1
ATOM 637 C C . ALA A 1 86 ? -8.459 -3.573 17.252 1.00 79.38 86 ALA A C 1
ATOM 639 O O . ALA A 1 86 ? -9.332 -3.312 18.087 1.00 79.38 86 ALA A O 1
ATOM 640 N N . HIS A 1 87 ? -8.152 -4.828 16.915 1.00 77.19 87 HIS A N 1
ATOM 641 C CA . HIS A 1 87 ? -8.782 -6.002 17.515 1.00 77.19 87 HIS A CA 1
ATOM 642 C C . HIS A 1 87 ? -8.421 -6.144 19.002 1.00 77.19 87 HIS A C 1
ATOM 644 O O . HIS A 1 87 ? -9.318 -6.281 19.837 1.00 77.19 87 HIS A O 1
ATOM 650 N N . LEU A 1 88 ? -7.137 -6.015 19.352 1.00 81.31 88 LEU A N 1
ATOM 651 C CA . LEU A 1 88 ? -6.655 -6.046 20.739 1.00 81.31 88 LEU A CA 1
ATOM 652 C C . LEU A 1 88 ? -7.260 -4.915 21.580 1.00 81.31 88 LEU A C 1
ATOM 654 O O . LEU A 1 88 ? -7.754 -5.166 22.679 1.00 81.31 88 LEU A O 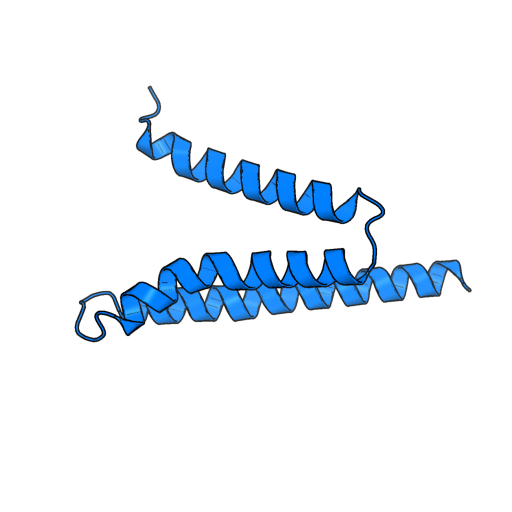1
ATOM 658 N N . ARG A 1 89 ? -7.327 -3.690 21.043 1.00 78.62 89 ARG A N 1
ATOM 659 C CA . ARG A 1 89 ? -7.945 -2.540 21.726 1.00 78.62 89 ARG A CA 1
ATOM 660 C C . ARG A 1 89 ? -9.443 -2.737 21.971 1.00 78.62 89 ARG A C 1
ATOM 662 O O . ARG A 1 89 ? -9.955 -2.338 23.013 1.00 78.62 89 ARG A O 1
ATOM 669 N N . ASN A 1 90 ? -10.159 -3.358 21.032 1.00 80.50 90 ASN A N 1
ATOM 670 C CA . ASN A 1 90 ? -11.565 -3.712 21.238 1.00 80.50 90 ASN A CA 1
ATOM 671 C C . ASN A 1 90 ? -11.740 -4.827 22.274 1.00 80.50 90 ASN A C 1
ATOM 673 O O . ASN A 1 90 ? -12.738 -4.820 22.990 1.00 80.50 90 ASN A O 1
ATOM 677 N N . ARG A 1 91 ? -10.787 -5.761 22.365 1.00 78.00 91 ARG A N 1
ATOM 678 C CA . ARG A 1 91 ? -10.792 -6.830 23.367 1.00 78.00 91 ARG A CA 1
ATOM 679 C C . ARG A 1 91 ? -10.550 -6.276 24.774 1.00 78.00 91 ARG A C 1
ATOM 681 O O . ARG A 1 91 ? -11.304 -6.617 25.672 1.00 78.00 91 ARG A O 1
ATOM 688 N N . GLN A 1 92 ? -9.599 -5.352 24.936 1.00 78.00 92 GLN A N 1
ATOM 689 C CA . GLN A 1 92 ? -9.347 -4.649 26.205 1.00 78.00 92 GLN A CA 1
ATOM 690 C C . GLN A 1 92 ? -10.529 -3.800 26.682 1.00 78.00 92 GLN A C 1
ATOM 692 O O . GLN A 1 92 ? -10.718 -3.655 27.875 1.00 78.00 92 GLN A O 1
ATOM 697 N N . ARG A 1 93 ? -11.332 -3.235 25.771 1.00 72.19 93 ARG A N 1
ATOM 698 C CA . ARG A 1 93 ? -12.543 -2.473 26.136 1.00 72.19 93 ARG A CA 1
ATOM 699 C C . ARG A 1 93 ? -13.733 -3.344 26.548 1.00 72.19 93 ARG A C 1
ATOM 701 O O . ARG A 1 93 ? -14.736 -2.798 26.991 1.00 72.19 93 ARG A O 1
ATOM 708 N N . ARG A 1 94 ? -13.676 -4.652 26.281 1.00 61.72 94 ARG A N 1
ATOM 709 C CA . ARG A 1 94 ? -14.730 -5.624 26.616 1.00 61.72 94 ARG A CA 1
ATOM 710 C C . ARG A 1 94 ? -14.406 -6.459 27.858 1.00 61.72 94 ARG A C 1
ATOM 712 O O . ARG A 1 94 ? -15.308 -7.141 28.330 1.00 61.72 94 ARG A O 1
ATOM 719 N N . ALA A 1 95 ? -13.149 -6.454 28.298 1.00 58.12 95 ALA A N 1
ATOM 720 C CA . ALA A 1 95 ? -12.706 -7.023 29.568 1.00 58.12 95 ALA A CA 1
ATOM 721 C C . ALA A 1 95 ? -12.850 -5.972 30.672 1.00 58.12 95 ALA A C 1
ATOM 723 O O . ALA A 1 95 ? -13.107 -6.388 31.819 1.00 58.12 95 ALA A O 1
#

Organism: NCBI:txid1592790

Sequence (95 aa):
MMSLSGVIPWLYMAAYIIIGWRLYVIKWHRGLKIVSGAAMVLAPPLLFVLPALRNPAGNFADLLMATGIGMLVMGTLCLLGGAVAAHLRNRQRRA

Secondary structure (DSSP, 8-state):
---HHHHHHHHHHHHHHHHHHHHHHS---HHHHHHHHHHHHHHHHHHHHHHHHH-TTSTTHHHHHHHHHHHHHHHHHHHHHHHHHHHHHHHHTT-